Protein AF-A0A1Y2FZN1-F1 (afdb_monomer)

Organism: NCBI:txid106004

Nearest PDB structures (foldseek):
  7u8o-assembly1_j  TM=4.900E-01  e=3.429E-01  Sus scrofa
  4nqi-assembly1_B  TM=4.244E-01  e=1.317E+00  Dictyostelium discoideum
  8x16-assembly1_R  TM=4.113E-01  e=1.607E+00  Homo sapiens
  6egc-assembly1_A  TM=4.839E-01  e=5.587E+00  synthetic construct
  8hsi-assembly1_A  TM=3.868E-01  e=6.819E+00  Homo sapiens

Structure (mmCIF, N/CA/C/O backbone):
data_AF-A0A1Y2FZN1-F1
#
_entry.id   AF-A0A1Y2FZN1-F1
#
loop_
_atom_site.group_PDB
_atom_site.id
_atom_site.type_symbol
_atom_site.label_atom_id
_atom_site.label_alt_id
_atom_site.label_comp_id
_atom_site.label_asym_id
_atom_site.label_entity_id
_atom_site.label_seq_id
_atom_site.pdbx_PDB_ins_code
_atom_site.Cartn_x
_atom_site.Cartn_y
_atom_site.Cartn_z
_atom_site.occupancy
_atom_site.B_iso_or_equiv
_atom_site.auth_seq_id
_atom_site.auth_comp_id
_atom_site.auth_asym_id
_atom_site.auth_atom_id
_atom_site.pdbx_PDB_model_num
ATOM 1 N N . MET A 1 1 ? -19.032 -3.950 22.042 1.00 55.31 1 MET A N 1
ATOM 2 C CA . MET A 1 1 ? -19.310 -4.710 20.805 1.00 55.31 1 MET A CA 1
ATOM 3 C C . MET A 1 1 ? -18.736 -3.930 19.637 1.00 55.31 1 MET A C 1
ATOM 5 O O . MET A 1 1 ? -18.734 -2.706 19.702 1.00 55.31 1 MET A O 1
ATOM 9 N N . ALA A 1 2 ? -18.228 -4.622 18.623 1.00 64.06 2 ALA A N 1
ATOM 10 C CA . ALA A 1 2 ? -17.838 -4.026 17.352 1.00 64.06 2 ALA A CA 1
ATOM 11 C C . ALA A 1 2 ? -18.973 -3.236 16.708 1.00 64.06 2 ALA A C 1
ATOM 13 O O . ALA A 1 2 ? -20.108 -3.700 16.762 1.00 64.06 2 ALA A O 1
ATOM 14 N N . SER A 1 3 ? -18.687 -2.125 16.026 1.00 84.31 3 SER A N 1
ATOM 15 C CA . SER A 1 3 ? -19.631 -1.662 15.004 1.00 84.31 3 SER A CA 1
ATOM 16 C C . SER A 1 3 ? -19.467 -2.518 13.743 1.00 84.31 3 SER A C 1
ATOM 18 O O . SER A 1 3 ? -18.347 -2.916 13.414 1.00 84.31 3 SER A O 1
ATOM 20 N N . GLU A 1 4 ? -20.559 -2.776 13.020 1.00 90.69 4 GLU A N 1
ATOM 21 C CA . GLU A 1 4 ? -20.521 -3.490 11.731 1.00 90.69 4 GLU A CA 1
ATOM 22 C C . GLU A 1 4 ? -19.560 -2.811 10.744 1.00 90.69 4 GLU A C 1
ATOM 24 O O . GLU A 1 4 ? -18.787 -3.476 10.060 1.00 90.69 4 GLU A O 1
ATOM 29 N N . LEU A 1 5 ? -19.519 -1.472 10.757 1.00 91.19 5 LEU A N 1
ATOM 30 C CA . LEU A 1 5 ? -18.580 -0.685 9.959 1.00 91.19 5 LEU A CA 1
ATOM 31 C C . LEU A 1 5 ? -17.113 -0.982 10.313 1.00 91.19 5 LEU A C 1
ATOM 33 O O . LEU A 1 5 ? -16.283 -1.067 9.414 1.00 91.19 5 LEU A O 1
ATOM 37 N N . GLN A 1 6 ? -16.771 -1.137 11.597 1.00 92.69 6 GLN A N 1
ATOM 38 C CA . GLN A 1 6 ? -15.393 -1.435 12.006 1.00 92.69 6 GLN A CA 1
ATOM 39 C C . GLN A 1 6 ? -14.942 -2.805 11.486 1.00 92.69 6 GLN A C 1
ATOM 41 O O . GLN A 1 6 ? -13.825 -2.927 10.985 1.00 92.69 6 GLN A O 1
ATOM 46 N N . LEU A 1 7 ? -15.816 -3.813 11.569 1.00 93.38 7 LEU A N 1
ATOM 47 C CA . LEU A 1 7 ? -15.535 -5.155 11.052 1.00 93.38 7 LEU A CA 1
ATOM 48 C C . LEU A 1 7 ? -15.398 -5.163 9.528 1.00 93.38 7 LEU A C 1
ATOM 50 O O . LEU A 1 7 ? -14.489 -5.806 9.004 1.00 93.38 7 LEU A O 1
ATOM 54 N N . GLU A 1 8 ? -16.246 -4.414 8.824 1.00 95.25 8 GLU A N 1
ATOM 55 C CA . GLU A 1 8 ? -16.159 -4.299 7.368 1.00 95.25 8 GLU A CA 1
ATOM 56 C C . GLU A 1 8 ? -14.846 -3.638 6.936 1.00 95.25 8 GLU A C 1
ATOM 58 O O . GLU A 1 8 ? -14.115 -4.180 6.109 1.00 95.25 8 GLU A O 1
ATOM 63 N N . VAL A 1 9 ? -14.479 -2.509 7.549 1.00 94.69 9 VAL A N 1
ATOM 64 C CA . VAL A 1 9 ? -13.217 -1.819 7.240 1.00 94.69 9 VAL A CA 1
ATOM 65 C C . VAL A 1 9 ? -12.004 -2.690 7.588 1.00 94.69 9 VAL A C 1
ATOM 67 O O . VAL A 1 9 ? -11.020 -2.701 6.842 1.00 94.69 9 VAL A O 1
ATOM 70 N N . ALA A 1 10 ? -12.073 -3.464 8.675 1.00 95.00 10 ALA A N 1
ATOM 71 C CA . ALA A 1 10 ? -11.037 -4.427 9.035 1.00 95.00 10 ALA A CA 1
ATOM 72 C C . ALA A 1 10 ? -10.881 -5.517 7.960 1.00 95.00 10 ALA A C 1
ATOM 74 O O . ALA A 1 10 ? -9.769 -5.759 7.483 1.00 95.00 10 ALA A O 1
ATOM 75 N N . ARG A 1 11 ? -11.991 -6.120 7.514 1.00 95.81 11 ARG A N 1
ATOM 76 C CA . ARG A 1 11 ? -12.000 -7.136 6.451 1.00 95.81 11 ARG A CA 1
ATOM 77 C C . ARG A 1 11 ? -11.440 -6.589 5.141 1.00 95.81 11 ARG A C 1
ATOM 79 O O . ARG A 1 11 ? -10.573 -7.219 4.535 1.00 95.81 11 ARG A O 1
ATOM 86 N N . GLN A 1 12 ? -11.905 -5.418 4.715 1.00 95.12 12 GLN A N 1
ATOM 87 C CA . GLN A 1 12 ? -11.435 -4.778 3.487 1.00 95.12 12 GLN A CA 1
ATOM 88 C C . GLN A 1 12 ? -9.940 -4.460 3.541 1.00 95.12 12 GLN A C 1
ATOM 90 O O . GLN A 1 12 ? -9.244 -4.650 2.548 1.00 95.12 12 GLN A O 1
ATOM 95 N N . SER A 1 13 ? -9.434 -4.046 4.705 1.00 94.94 13 SER A N 1
ATOM 96 C CA . SER A 1 13 ? -8.007 -3.779 4.910 1.00 94.94 13 SER A CA 1
ATOM 97 C C . SER A 1 13 ? -7.154 -5.034 4.715 1.00 94.94 13 SER A C 1
ATOM 99 O O . SER A 1 13 ? -6.126 -4.974 4.048 1.00 94.94 13 SER A O 1
ATOM 101 N N . VAL A 1 14 ? -7.594 -6.191 5.223 1.00 95.25 14 VAL A N 1
ATOM 102 C CA . VAL A 1 14 ? -6.872 -7.461 5.025 1.00 95.25 14 VAL A CA 1
ATOM 103 C C . VAL A 1 14 ? -6.896 -7.897 3.558 1.00 95.25 14 VAL A C 1
ATOM 105 O O . VAL A 1 14 ? -5.861 -8.294 3.021 1.00 95.25 14 VAL A O 1
ATOM 108 N N . ILE A 1 15 ? -8.051 -7.797 2.892 1.00 94.19 15 ILE A N 1
ATOM 109 C CA . ILE A 1 15 ? -8.193 -8.171 1.475 1.00 94.19 15 ILE A CA 1
ATOM 110 C C . ILE A 1 15 ? -7.325 -7.267 0.592 1.00 94.19 15 ILE A C 1
ATOM 112 O O . ILE A 1 15 ? -6.513 -7.766 -0.187 1.00 94.19 15 ILE A O 1
ATOM 116 N N . SER A 1 16 ? -7.463 -5.948 0.748 1.00 92.12 16 SER A N 1
ATOM 117 C CA . SER A 1 16 ? -6.683 -4.955 0.004 1.00 92.12 16 SER A CA 1
ATOM 118 C C . SER A 1 16 ? -5.186 -5.121 0.257 1.00 92.12 16 SER A C 1
ATOM 120 O O . SER A 1 16 ? -4.394 -5.171 -0.684 1.00 92.12 16 SER A O 1
ATOM 122 N N . GLY A 1 17 ? -4.794 -5.308 1.519 1.00 93.31 17 GLY A N 1
ATOM 123 C CA . GLY A 1 17 ? -3.398 -5.499 1.878 1.00 93.31 17 GLY A CA 1
ATOM 124 C C . GLY A 1 17 ? -2.800 -6.772 1.282 1.00 93.31 17 GLY A C 1
ATOM 125 O O . GLY A 1 17 ? -1.691 -6.738 0.755 1.00 93.31 17 GLY A O 1
ATOM 126 N N . THR A 1 18 ? -3.556 -7.873 1.259 1.00 93.94 18 THR A N 1
ATOM 127 C CA . THR A 1 18 ? -3.130 -9.120 0.603 1.00 93.94 18 THR A CA 1
ATOM 128 C C . THR A 1 18 ? -2.932 -8.917 -0.898 1.00 93.94 18 THR A C 1
ATOM 130 O O . THR A 1 18 ? -1.908 -9.327 -1.442 1.00 93.94 18 THR A O 1
ATOM 133 N N . ALA A 1 19 ? -3.868 -8.236 -1.566 1.00 90.31 19 ALA A N 1
ATOM 134 C CA . ALA A 1 19 ? -3.743 -7.917 -2.986 1.00 90.31 19 ALA A CA 1
ATOM 135 C C . ALA A 1 19 ? -2.509 -7.041 -3.274 1.00 90.31 19 ALA A C 1
ATOM 137 O O . ALA A 1 19 ? -1.779 -7.310 -4.226 1.00 90.31 19 ALA A O 1
ATOM 138 N N . ALA A 1 20 ? -2.230 -6.047 -2.424 1.00 89.44 20 ALA A N 1
ATOM 139 C CA . ALA A 1 20 ? -1.040 -5.207 -2.535 1.00 89.44 20 ALA A CA 1
ATOM 140 C C . ALA A 1 20 ? 0.262 -6.002 -2.327 1.00 89.44 20 ALA A C 1
ATOM 142 O O . ALA A 1 20 ? 1.195 -5.832 -3.107 1.00 89.44 20 ALA A O 1
ATOM 143 N N . VAL A 1 21 ? 0.321 -6.920 -1.353 1.00 92.25 21 VAL A N 1
ATOM 144 C CA . V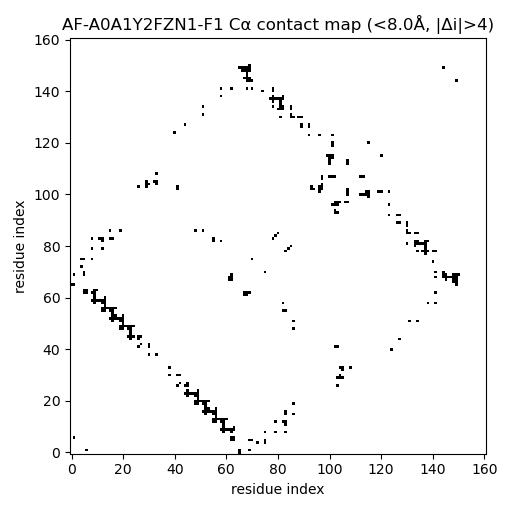AL A 1 21 ? 1.483 -7.812 -1.170 1.00 92.25 21 VAL A CA 1
ATOM 145 C C . VAL A 1 21 ? 1.692 -8.694 -2.403 1.00 92.25 21 VAL A C 1
ATOM 147 O O . VAL A 1 21 ? 2.814 -8.807 -2.890 1.00 92.25 21 VAL A O 1
ATOM 150 N N . VAL A 1 22 ? 0.628 -9.280 -2.961 1.00 90.06 22 VAL A N 1
ATOM 151 C CA . VAL A 1 22 ? 0.719 -10.074 -4.199 1.00 90.06 22 VAL A CA 1
ATOM 152 C C . VAL A 1 22 ? 1.223 -9.226 -5.366 1.00 90.06 22 VAL A C 1
ATOM 154 O O . VAL A 1 22 ? 2.139 -9.655 -6.066 1.00 90.06 22 VAL A O 1
ATOM 157 N N . ALA A 1 23 ? 0.695 -8.013 -5.546 1.00 84.62 23 ALA A N 1
ATOM 158 C CA . ALA A 1 23 ? 1.170 -7.083 -6.569 1.00 84.62 23 ALA A CA 1
ATOM 159 C C . ALA A 1 23 ? 2.661 -6.756 -6.385 1.00 84.62 23 ALA A C 1
ATOM 161 O O . ALA A 1 23 ? 3.421 -6.825 -7.349 1.00 84.62 23 ALA A O 1
ATOM 162 N N . GLY A 1 24 ? 3.091 -6.495 -5.147 1.00 87.88 24 GLY A N 1
ATOM 163 C CA . GLY A 1 24 ? 4.492 -6.282 -4.791 1.00 87.88 24 GLY A CA 1
ATOM 164 C C . GLY A 1 24 ? 5.366 -7.482 -5.147 1.00 87.88 24 GLY A C 1
ATOM 165 O O . GLY A 1 24 ? 6.390 -7.312 -5.804 1.00 87.88 24 GLY A O 1
ATOM 166 N N . MET A 1 25 ? 4.955 -8.704 -4.803 1.00 88.38 25 MET A N 1
ATOM 167 C CA . MET A 1 25 ? 5.691 -9.923 -5.161 1.00 88.38 25 MET A CA 1
ATOM 168 C C . MET A 1 25 ? 5.827 -10.086 -6.679 1.00 88.38 25 MET A C 1
ATOM 170 O O . MET A 1 25 ? 6.932 -10.329 -7.160 1.00 88.38 25 MET A O 1
ATOM 174 N N . VAL A 1 26 ? 4.744 -9.883 -7.439 1.00 82.75 26 VAL A N 1
ATOM 175 C CA . VAL A 1 26 ? 4.777 -9.914 -8.913 1.00 82.75 26 VAL A CA 1
ATOM 176 C C . VAL A 1 26 ? 5.758 -8.870 -9.449 1.00 82.75 26 VAL A C 1
ATOM 178 O O . VAL A 1 26 ? 6.594 -9.198 -10.292 1.00 82.75 26 VAL A O 1
ATOM 181 N N . TYR A 1 27 ? 5.726 -7.653 -8.906 1.00 79.00 27 TYR A N 1
ATOM 182 C CA . TYR A 1 27 ? 6.689 -6.597 -9.212 1.00 79.00 27 TYR A CA 1
ATOM 183 C C . TYR A 1 27 ? 8.136 -7.032 -8.944 1.00 79.00 27 TYR A C 1
ATOM 185 O O . TYR A 1 27 ? 9.009 -6.843 -9.788 1.00 79.00 27 TYR A O 1
ATOM 193 N N . GLY A 1 28 ? 8.380 -7.690 -7.809 1.00 80.69 28 GLY A N 1
ATOM 194 C CA . GLY A 1 28 ? 9.694 -8.203 -7.419 1.00 80.69 28 GLY A CA 1
ATOM 195 C C . GLY A 1 28 ? 10.269 -9.202 -8.423 1.00 80.69 28 GLY A C 1
ATOM 196 O O . GLY A 1 28 ? 11.450 -9.129 -8.753 1.00 80.69 28 GLY A O 1
ATOM 197 N N . THR A 1 29 ? 9.428 -10.075 -8.991 1.00 76.94 29 THR A N 1
ATOM 198 C CA . THR A 1 29 ? 9.861 -11.043 -10.022 1.00 76.94 29 THR A CA 1
ATOM 199 C C . THR A 1 29 ? 10.317 -10.400 -11.334 1.00 76.94 29 THR A C 1
ATOM 201 O O . THR A 1 29 ? 10.917 -11.071 -12.169 1.00 76.94 29 THR A O 1
ATOM 204 N N . GLN A 1 30 ? 10.026 -9.113 -11.543 1.00 72.62 30 GLN A N 1
ATOM 205 C CA . GLN A 1 30 ? 10.347 -8.394 -12.777 1.00 72.62 30 GLN A CA 1
ATOM 206 C C . GLN A 1 30 ? 11.676 -7.626 -12.685 1.00 72.62 30 GLN A C 1
ATOM 208 O O . GLN A 1 30 ? 12.230 -7.249 -13.714 1.00 72.62 30 GLN A O 1
ATOM 213 N N . ILE A 1 31 ? 12.193 -7.405 -11.471 1.00 71.44 31 ILE A N 1
ATOM 214 C CA . ILE A 1 31 ? 13.364 -6.550 -11.208 1.00 71.44 31 ILE A CA 1
ATOM 215 C C . ILE A 1 31 ? 14.681 -7.231 -11.615 1.00 71.44 31 ILE A C 1
ATOM 217 O O . ILE A 1 31 ? 15.643 -6.555 -11.972 1.00 71.44 31 ILE A O 1
ATOM 221 N N . SER A 1 32 ? 14.746 -8.565 -11.608 1.00 57.97 32 SER A N 1
ATOM 222 C CA . SER A 1 32 ? 15.988 -9.313 -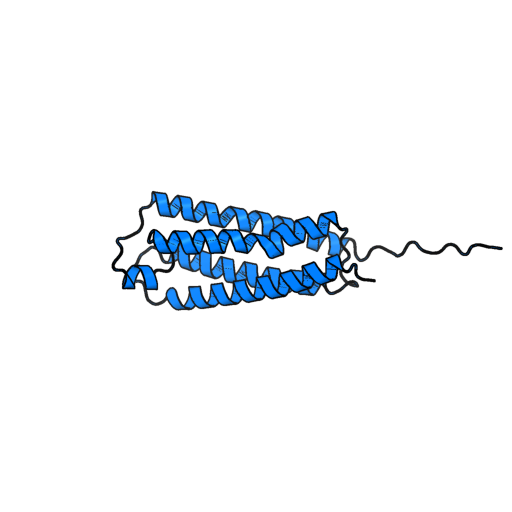11.855 1.00 57.97 32 SER A CA 1
ATOM 223 C C . SER A 1 32 ? 16.449 -9.350 -13.320 1.00 57.97 32 SER A C 1
ATOM 225 O O . SER A 1 32 ? 17.538 -9.847 -13.585 1.00 57.97 32 SER A O 1
ATOM 227 N N . ASP A 1 33 ? 15.658 -8.834 -14.268 1.00 54.78 33 ASP A N 1
ATOM 228 C CA . ASP A 1 33 ? 15.842 -9.087 -15.711 1.00 54.78 33 ASP A CA 1
ATOM 229 C C . ASP A 1 33 ? 16.208 -7.854 -16.560 1.00 54.78 33 ASP A C 1
ATOM 231 O O . ASP A 1 33 ? 16.290 -7.928 -17.800 1.00 54.78 33 ASP A O 1
ATOM 235 N N . THR A 1 34 ? 16.422 -6.699 -15.930 1.00 53.03 34 THR A N 1
ATOM 236 C CA . THR A 1 34 ? 16.485 -5.420 -16.643 1.00 53.03 34 THR A CA 1
ATOM 237 C C . THR A 1 34 ? 17.823 -4.728 -16.421 1.00 53.03 34 THR A C 1
ATOM 239 O O . THR A 1 34 ? 18.042 -4.094 -15.397 1.00 53.03 34 THR A O 1
ATOM 242 N N . GLY A 1 35 ? 18.705 -4.776 -17.423 1.00 52.50 35 GLY A N 1
ATOM 243 C CA . GLY A 1 35 ? 19.909 -3.933 -17.508 1.00 52.50 35 GLY A CA 1
ATOM 244 C C . GLY A 1 35 ? 19.614 -2.442 -17.748 1.00 52.50 35 GLY A C 1
ATOM 245 O O . GLY A 1 35 ? 20.464 -1.728 -18.266 1.00 52.50 35 GLY A O 1
ATOM 246 N N . PHE A 1 36 ? 18.404 -1.985 -17.420 1.00 52.88 36 PHE A N 1
ATOM 247 C CA . PHE A 1 36 ? 17.984 -0.590 -17.489 1.00 52.88 36 PHE A CA 1
ATOM 248 C C . PHE A 1 36 ? 18.260 0.075 -16.136 1.00 52.88 36 PHE A C 1
ATOM 250 O O . PHE A 1 36 ? 17.867 -0.450 -15.096 1.00 52.88 36 PHE A O 1
ATOM 257 N N . GLY A 1 37 ? 18.893 1.253 -16.146 1.00 48.41 37 GLY A N 1
ATOM 258 C CA . GLY A 1 37 ? 19.205 2.059 -14.950 1.00 48.41 37 GLY A CA 1
ATOM 259 C C . GLY A 1 37 ? 17.986 2.593 -14.175 1.00 48.41 37 GLY A C 1
ATOM 260 O O . GLY A 1 37 ? 18.141 3.372 -13.242 1.00 48.41 37 GLY A O 1
ATOM 261 N N . GLU A 1 38 ? 16.780 2.162 -14.541 1.00 54.72 38 GLU A N 1
ATOM 262 C CA . GLU A 1 38 ? 15.475 2.591 -14.016 1.00 54.72 38 GLU A CA 1
ATOM 263 C C . GLU A 1 38 ? 14.878 1.595 -13.008 1.00 54.72 38 GLU A C 1
ATOM 265 O O . GLU A 1 38 ? 13.743 1.733 -12.546 1.00 54.72 38 GLU A O 1
ATOM 270 N N . SER A 1 39 ? 15.676 0.606 -12.610 1.00 61.97 39 SER A N 1
ATOM 271 C CA . SER A 1 39 ? 15.379 -0.361 -11.553 1.00 61.97 39 SER A CA 1
ATOM 272 C C . SER A 1 39 ? 15.032 0.293 -10.209 1.00 61.97 39 SER A C 1
ATOM 274 O O . SER A 1 39 ? 14.300 -0.296 -9.419 1.00 61.97 39 SER A O 1
ATOM 276 N N . TYR A 1 40 ? 15.481 1.522 -9.940 1.00 70.19 40 TYR A N 1
ATOM 277 C CA . TYR A 1 40 ? 15.188 2.218 -8.683 1.00 70.19 40 TYR A CA 1
ATOM 278 C C . TYR A 1 40 ? 13.696 2.498 -8.470 1.00 70.19 40 TYR A C 1
ATOM 280 O O . TYR A 1 40 ? 13.192 2.249 -7.376 1.00 70.19 40 TYR A O 1
ATOM 288 N N . LEU A 1 41 ? 12.974 2.966 -9.494 1.00 68.81 41 LEU A N 1
ATOM 289 C CA . LEU A 1 41 ? 11.530 3.215 -9.396 1.00 68.81 41 LEU A CA 1
ATOM 290 C C . LEU A 1 41 ? 10.760 1.915 -9.184 1.00 68.81 41 LEU A C 1
ATOM 292 O O . LEU A 1 41 ? 9.805 1.869 -8.420 1.00 68.81 41 LEU A O 1
ATOM 296 N N . MET A 1 42 ? 11.205 0.845 -9.837 1.00 72.75 42 MET A N 1
ATOM 297 C CA . MET A 1 42 ? 10.613 -0.474 -9.681 1.00 72.75 42 MET A CA 1
ATOM 298 C C . MET A 1 42 ? 10.822 -1.065 -8.300 1.00 72.75 42 MET A C 1
ATOM 300 O O . MET A 1 42 ? 9.898 -1.638 -7.731 1.00 72.75 42 MET A O 1
ATOM 304 N N . VAL A 1 43 ? 12.048 -0.973 -7.785 1.00 77.50 43 VAL A N 1
ATOM 305 C CA . VAL A 1 43 ? 12.369 -1.400 -6.427 1.00 77.50 43 VAL A CA 1
ATOM 306 C C . VAL A 1 43 ? 11.540 -0.570 -5.455 1.00 77.50 43 VAL A C 1
ATOM 308 O O . VAL A 1 43 ? 10.955 -1.134 -4.537 1.00 77.50 43 VAL A O 1
ATOM 311 N N . ALA A 1 44 ? 11.398 0.736 -5.695 1.00 78.44 44 ALA A N 1
ATOM 312 C CA . ALA A 1 44 ? 10.535 1.595 -4.896 1.00 78.44 44 ALA A CA 1
ATOM 313 C C . ALA A 1 44 ? 9.057 1.176 -4.975 1.00 78.44 44 ALA A C 1
ATOM 315 O O . ALA A 1 44 ? 8.431 1.047 -3.929 1.00 78.44 44 ALA A O 1
ATOM 316 N N . ALA A 1 45 ? 8.514 0.889 -6.162 1.00 78.69 45 ALA A N 1
ATOM 317 C CA . ALA A 1 45 ? 7.139 0.421 -6.343 1.00 78.69 45 ALA A CA 1
ATOM 318 C C . ALA A 1 45 ? 6.913 -0.946 -5.678 1.00 78.69 45 ALA A C 1
ATOM 320 O O . ALA A 1 45 ? 5.958 -1.116 -4.922 1.00 78.69 45 ALA A O 1
ATOM 321 N N . HIS A 1 46 ? 7.832 -1.898 -5.870 1.00 85.94 46 HIS A N 1
ATOM 322 C CA . HIS A 1 46 ? 7.846 -3.188 -5.178 1.00 85.94 46 HIS A CA 1
ATOM 323 C C . HIS A 1 46 ? 7.799 -3.002 -3.659 1.00 85.94 46 HIS A C 1
ATOM 325 O O . HIS A 1 46 ? 6.897 -3.519 -2.999 1.00 85.94 46 HIS A O 1
ATOM 331 N N . VAL A 1 47 ? 8.741 -2.231 -3.106 1.00 85.94 47 VAL A N 1
ATOM 332 C CA . VAL A 1 47 ? 8.817 -1.951 -1.669 1.00 85.94 47 VAL A CA 1
ATOM 333 C C . VAL A 1 47 ? 7.544 -1.257 -1.197 1.00 85.94 47 VAL A C 1
ATOM 335 O O . VAL A 1 47 ? 6.994 -1.642 -0.169 1.00 85.94 47 VAL A O 1
ATOM 338 N N . GLN A 1 48 ? 7.028 -0.291 -1.952 1.00 84.75 48 GLN A N 1
ATOM 339 C CA . GLN A 1 48 ? 5.810 0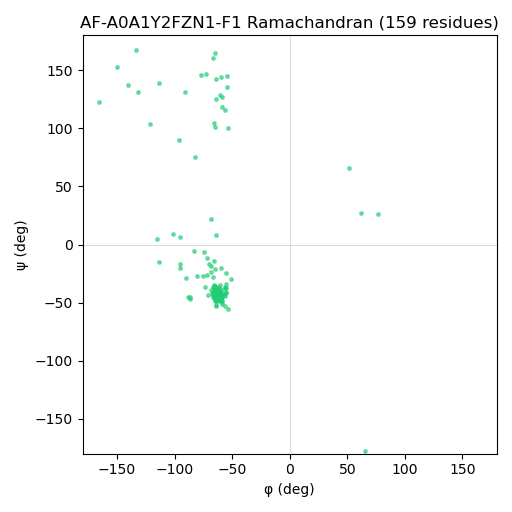.434 -1.615 1.00 84.75 48 GLN A CA 1
ATOM 340 C C . GLN A 1 48 ? 4.594 -0.496 -1.567 1.00 84.75 48 GLN A C 1
ATOM 342 O O . GLN A 1 48 ? 3.862 -0.467 -0.581 1.00 84.75 48 GLN A O 1
ATOM 347 N N . PHE A 1 49 ? 4.382 -1.353 -2.568 1.00 87.50 49 PHE A N 1
ATOM 348 C CA . PHE A 1 49 ? 3.291 -2.332 -2.561 1.00 87.50 49 PHE A CA 1
ATOM 349 C C . PHE A 1 49 ? 3.417 -3.334 -1.411 1.00 87.50 49 PHE A C 1
ATOM 351 O O . PHE A 1 49 ? 2.431 -3.597 -0.721 1.00 87.50 49 PHE A O 1
ATOM 358 N N . MET A 1 50 ? 4.627 -3.839 -1.157 1.00 91.00 50 MET A N 1
ATOM 359 C CA . MET A 1 50 ? 4.890 -4.778 -0.064 1.00 91.00 50 MET A CA 1
ATOM 360 C C . MET A 1 50 ? 4.632 -4.141 1.304 1.00 91.00 50 MET A C 1
ATOM 362 O O . MET A 1 50 ? 3.857 -4.675 2.098 1.00 91.00 50 MET A O 1
ATOM 366 N N . VAL A 1 51 ? 5.240 -2.984 1.576 1.00 89.19 51 VAL A N 1
ATOM 367 C CA . VAL A 1 51 ? 5.110 -2.276 2.857 1.00 89.19 51 VAL A CA 1
ATOM 368 C C . VAL A 1 51 ? 3.670 -1.828 3.070 1.00 89.19 51 VAL A C 1
ATOM 370 O O . VAL A 1 51 ? 3.099 -2.111 4.123 1.00 89.19 51 VAL A O 1
ATOM 373 N N . ASN A 1 52 ? 3.042 -1.206 2.069 1.00 88.69 52 ASN A N 1
ATOM 374 C CA . ASN A 1 52 ? 1.647 -0.786 2.175 1.00 88.69 52 ASN A CA 1
ATOM 375 C C . ASN A 1 52 ? 0.728 -1.986 2.395 1.00 88.69 52 ASN A C 1
ATOM 377 O O . ASN A 1 52 ? -0.204 -1.887 3.188 1.00 88.69 52 ASN A O 1
ATOM 381 N N . GLY A 1 53 ? 0.977 -3.109 1.721 1.00 91.50 53 GLY A N 1
ATOM 382 C CA . GLY A 1 53 ? 0.176 -4.316 1.867 1.00 91.50 53 GLY A CA 1
ATOM 383 C C . GLY A 1 53 ? 0.275 -4.930 3.263 1.00 91.50 53 GLY A C 1
ATOM 384 O O . GLY A 1 53 ? -0.748 -5.215 3.886 1.00 91.50 53 GLY A O 1
ATOM 385 N N . ILE A 1 54 ? 1.489 -5.044 3.805 1.00 93.81 54 ILE A N 1
ATOM 386 C CA . ILE A 1 54 ? 1.717 -5.521 5.178 1.00 93.81 54 ILE A CA 1
ATOM 387 C C . ILE A 1 54 ? 1.045 -4.589 6.186 1.00 93.81 54 ILE A C 1
ATOM 389 O O . ILE A 1 54 ? 0.318 -5.052 7.065 1.00 93.81 54 ILE A O 1
ATOM 393 N N . LEU A 1 55 ? 1.238 -3.276 6.045 1.00 92.19 55 LEU A N 1
ATOM 394 C CA . LEU A 1 55 ? 0.615 -2.289 6.921 1.00 92.19 55 LEU A CA 1
ATOM 395 C C . LEU A 1 55 ? -0.918 -2.349 6.840 1.00 92.19 55 LEU A C 1
ATOM 397 O O . LEU A 1 55 ? -1.600 -2.255 7.855 1.00 92.19 55 LEU A O 1
ATOM 401 N N . GLN A 1 56 ? -1.487 -2.583 5.665 1.00 93.25 56 GLN A N 1
ATOM 402 C CA . GLN A 1 56 ? -2.930 -2.743 5.532 1.00 93.25 56 GLN A CA 1
ATOM 403 C C . GLN A 1 56 ? -3.462 -3.981 6.241 1.00 93.25 56 GLN A C 1
ATOM 405 O O . GLN A 1 56 ? -4.449 -3.880 6.974 1.00 93.25 56 GLN A O 1
ATOM 410 N N . ILE A 1 57 ? -2.786 -5.121 6.072 1.00 95.44 57 ILE A N 1
ATOM 411 C CA . ILE A 1 57 ? -3.122 -6.366 6.771 1.00 95.44 57 ILE A CA 1
ATOM 412 C C . ILE A 1 57 ? -3.052 -6.138 8.280 1.00 95.44 57 ILE A C 1
ATOM 414 O O . ILE A 1 57 ? -4.022 -6.417 8.980 1.00 95.44 57 ILE A O 1
ATOM 418 N N . LEU A 1 58 ? -1.949 -5.575 8.780 1.00 94.62 58 LEU A N 1
ATOM 419 C CA . LEU A 1 58 ? -1.771 -5.284 10.205 1.00 94.62 58 LEU A CA 1
ATOM 420 C C . LEU A 1 58 ? -2.844 -4.331 10.730 1.00 94.62 58 LEU A C 1
ATOM 422 O O . LEU A 1 58 ? -3.437 -4.596 11.773 1.00 94.62 58 LEU A O 1
ATOM 426 N N . GLY A 1 59 ? -3.137 -3.261 9.994 1.00 92.62 59 GLY A N 1
ATOM 427 C CA . GLY A 1 59 ? -4.188 -2.318 10.346 1.00 92.62 59 GLY A CA 1
ATOM 428 C C . GLY A 1 59 ? -5.560 -2.988 10.435 1.00 92.62 59 GLY A C 1
ATOM 429 O O . GLY A 1 59 ? -6.291 -2.759 11.396 1.00 92.62 59 GLY A O 1
ATOM 430 N N . GLY A 1 60 ? -5.884 -3.877 9.490 1.00 94.25 60 GLY A N 1
ATOM 431 C CA . GLY A 1 60 ? -7.109 -4.677 9.518 1.00 94.25 60 GLY A CA 1
ATOM 432 C C . GLY A 1 60 ? -7.164 -5.649 10.698 1.00 94.25 60 GLY A C 1
ATOM 433 O O . GLY A 1 60 ? -8.180 -5.722 11.389 1.00 94.25 60 GLY A O 1
ATOM 434 N N . LEU A 1 61 ? -6.060 -6.343 10.984 1.00 94.75 61 LEU A N 1
ATOM 435 C CA . LEU A 1 61 ? -5.954 -7.250 12.127 1.00 94.75 61 LEU A CA 1
ATOM 436 C C . LEU A 1 61 ? -6.124 -6.501 13.453 1.00 94.75 61 LEU A C 1
ATOM 438 O O . LEU A 1 61 ? -6.930 -6.929 14.273 1.00 94.75 61 LEU A O 1
ATOM 442 N N . ILE A 1 62 ? -5.459 -5.359 13.645 1.00 93.31 62 ILE A N 1
ATOM 443 C CA . ILE 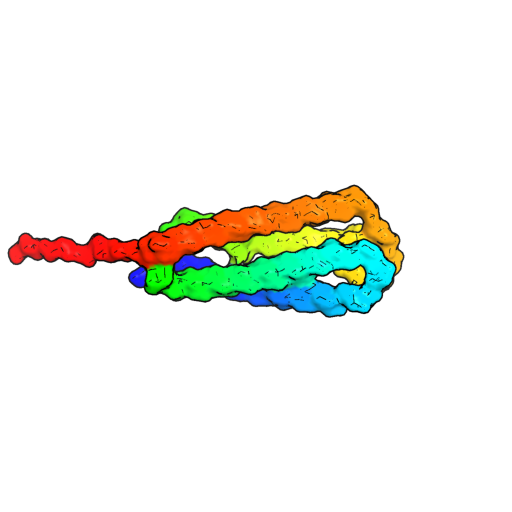A 1 62 ? -5.618 -4.522 14.846 1.00 93.31 62 ILE A CA 1
ATOM 444 C C . ILE A 1 62 ? -7.068 -4.047 14.976 1.00 93.31 62 ILE A C 1
ATOM 446 O O . ILE A 1 62 ? -7.668 -4.173 16.042 1.00 93.31 62 ILE A O 1
ATOM 450 N N . LEU A 1 63 ? -7.656 -3.550 13.886 1.00 91.81 63 LEU A N 1
ATOM 451 C CA . LEU A 1 63 ? -9.011 -3.007 13.891 1.00 91.81 63 LEU A CA 1
ATOM 452 C C . LEU A 1 63 ? -10.085 -4.077 14.165 1.00 91.81 63 LEU A C 1
ATOM 454 O O . LEU A 1 63 ? -11.131 -3.760 14.736 1.00 91.81 63 LEU A O 1
ATOM 458 N N . SER A 1 64 ? -9.820 -5.342 13.817 1.00 91.12 64 SER A N 1
ATOM 459 C CA . SER A 1 64 ? -10.691 -6.483 14.148 1.00 91.12 64 SER A CA 1
ATOM 460 C C . SER A 1 64 ? -10.729 -6.812 15.648 1.00 91.12 64 SER A C 1
ATOM 462 O O . SER A 1 64 ? -11.656 -7.468 16.123 1.00 91.12 64 SER A O 1
ATOM 464 N N . GLN A 1 65 ? -9.746 -6.337 16.418 1.00 88.44 65 GLN A N 1
ATOM 465 C CA . GLN A 1 65 ? -9.630 -6.597 17.849 1.00 88.44 65 GLN A CA 1
ATOM 466 C C . GLN A 1 65 ? -10.226 -5.438 18.655 1.00 88.44 65 GLN A C 1
ATOM 468 O O . GLN A 1 65 ? -9.535 -4.508 19.067 1.00 88.44 65 GLN A O 1
ATOM 473 N N . HIS A 1 66 ? -11.522 -5.511 18.961 1.00 79.88 66 HIS A N 1
ATOM 474 C CA . HIS A 1 66 ? -12.230 -4.462 19.719 1.00 79.88 66 HIS A CA 1
ATOM 475 C C . HIS A 1 66 ? -11.681 -4.193 21.121 1.00 79.88 66 HIS A C 1
ATOM 477 O O . HIS A 1 66 ? -11.947 -3.136 21.688 1.00 79.88 66 HIS A O 1
ATOM 483 N N . GLN A 1 67 ? -10.943 -5.149 21.686 1.00 82.19 67 GLN A N 1
ATOM 484 C CA . GLN A 1 67 ? -10.249 -4.980 22.960 1.00 82.19 67 GLN A CA 1
ATOM 485 C C . GLN A 1 67 ? -9.031 -4.050 22.838 1.00 82.19 67 GLN A C 1
ATOM 487 O O . GLN A 1 67 ? -8.658 -3.420 23.822 1.00 82.19 67 GLN A O 1
ATOM 492 N N . LEU A 1 68 ? -8.435 -3.949 21.643 1.00 81.12 68 LEU A N 1
ATOM 493 C CA . LEU A 1 68 ? -7.261 -3.118 21.374 1.00 81.12 68 LEU A CA 1
ATOM 494 C C . LEU A 1 68 ? -7.652 -1.694 20.976 1.00 81.12 68 LEU A C 1
ATOM 496 O O . LEU A 1 68 ? -7.074 -0.739 21.490 1.00 81.12 68 LEU A O 1
ATOM 500 N N . CYS A 1 69 ? -8.635 -1.528 20.085 1.00 84.00 69 CYS A N 1
ATOM 501 C CA . CYS A 1 69 ? -9.098 -0.200 19.695 1.00 84.00 69 CYS A CA 1
ATOM 502 C C . CYS A 1 69 ? -10.579 -0.164 19.302 1.00 84.00 69 CYS A C 1
ATOM 504 O O . CYS A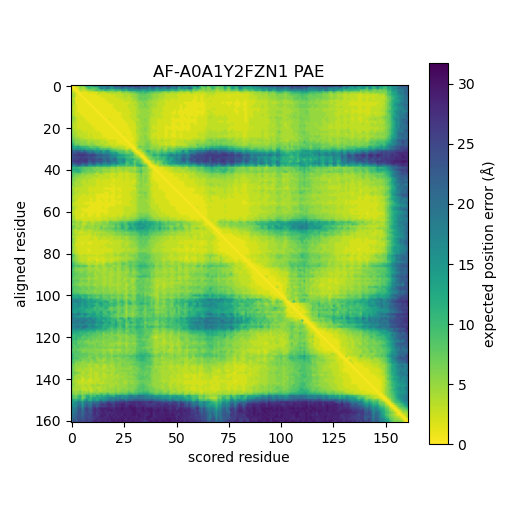 1 69 ? -11.176 -1.131 18.817 1.00 84.00 69 CYS A O 1
ATOM 506 N N . THR A 1 70 ? -11.192 1.002 19.493 1.00 86.75 70 THR A N 1
ATOM 507 C CA . THR A 1 70 ? -12.505 1.306 18.920 1.00 86.75 70 THR A CA 1
ATOM 508 C C . THR A 1 70 ? -12.446 2.668 18.259 1.00 86.75 70 THR A C 1
ATOM 510 O O . THR A 1 70 ? -11.976 3.638 18.853 1.00 86.75 70 THR A O 1
ATOM 513 N N . MET A 1 71 ? -12.922 2.747 17.022 1.00 87.25 71 MET A N 1
ATOM 514 C CA . MET A 1 71 ? -12.915 3.984 16.248 1.00 87.25 71 MET A CA 1
ATOM 515 C C . MET A 1 71 ? -14.346 4.455 15.999 1.00 87.25 71 MET A C 1
ATOM 517 O O . MET A 1 71 ? -15.241 3.662 15.709 1.00 87.25 71 MET A O 1
ATOM 521 N N . GLY A 1 72 ? -14.565 5.767 16.105 1.00 88.88 72 GLY A N 1
ATOM 522 C CA . GLY A 1 72 ? -15.813 6.384 15.658 1.00 88.88 72 GLY A CA 1
ATOM 523 C C . GLY A 1 72 ? -15.963 6.297 14.136 1.00 88.88 72 GLY A C 1
ATOM 524 O O . GLY A 1 72 ? -14.978 6.145 13.413 1.00 88.88 72 GLY A O 1
ATOM 525 N N . SER A 1 73 ? -17.189 6.448 13.634 1.00 89.69 73 SER A N 1
ATOM 526 C CA . SER A 1 73 ? -17.515 6.314 12.204 1.00 89.69 73 SER A CA 1
ATOM 527 C C . SER A 1 73 ? -16.686 7.227 11.291 1.00 89.69 73 SER A C 1
ATOM 529 O O . SER A 1 73 ? -16.217 6.780 10.247 1.00 89.69 73 SER A O 1
ATOM 531 N N . THR A 1 74 ? -16.446 8.480 11.685 1.00 89.75 74 THR A N 1
ATOM 532 C CA . THR A 1 74 ? -15.607 9.417 10.917 1.00 89.75 74 THR A CA 1
ATOM 533 C C . THR A 1 74 ? -14.161 8.938 10.822 1.00 89.75 74 THR A C 1
ATOM 535 O O . THR A 1 74 ? -13.592 8.914 9.734 1.00 89.75 74 THR A O 1
ATOM 538 N N . ALA A 1 75 ? -13.576 8.501 11.941 1.00 89.12 75 ALA A N 1
ATOM 539 C CA . ALA A 1 75 ? -12.204 8.001 11.968 1.00 89.12 75 ALA A CA 1
ATOM 540 C C . ALA A 1 75 ? -12.067 6.701 11.156 1.00 89.12 75 ALA A C 1
ATOM 542 O O . ALA A 1 75 ? -11.091 6.541 10.429 1.00 89.12 75 ALA A O 1
ATOM 543 N N . LEU A 1 76 ? -13.072 5.817 11.213 1.00 91.88 76 LEU A N 1
ATOM 544 C CA . LEU A 1 76 ? -13.137 4.607 10.388 1.00 91.88 76 LEU A CA 1
ATOM 545 C C . LEU A 1 76 ? -13.157 4.922 8.893 1.00 91.88 76 LEU A C 1
ATOM 547 O O . LEU A 1 76 ? -12.476 4.246 8.135 1.00 91.88 76 LEU A O 1
ATOM 551 N N . ARG A 1 77 ? -13.894 5.950 8.460 1.00 91.56 77 ARG A N 1
ATOM 552 C CA . ARG A 1 77 ? -13.938 6.349 7.043 1.00 91.56 77 ARG A CA 1
ATOM 553 C C . ARG A 1 77 ? -12.615 6.932 6.560 1.00 91.56 77 ARG A C 1
ATOM 555 O O . ARG A 1 77 ? -12.197 6.625 5.450 1.00 91.56 77 ARG A O 1
ATOM 562 N N . ILE A 1 78 ? -11.943 7.733 7.390 1.00 89.19 78 ILE A N 1
ATOM 563 C CA . ILE A 1 78 ? -10.598 8.242 7.076 1.00 89.19 78 ILE A CA 1
ATOM 564 C C . ILE A 1 78 ? -9.616 7.072 6.966 1.00 89.19 78 ILE A C 1
ATOM 566 O O . ILE A 1 78 ? -8.885 6.979 5.984 1.00 89.19 78 ILE A O 1
ATOM 570 N N . PHE A 1 79 ? -9.660 6.147 7.929 1.00 91.94 79 PHE A N 1
ATOM 571 C CA . PHE A 1 79 ? -8.842 4.941 7.904 1.00 91.94 79 PHE A CA 1
ATOM 572 C C . PHE A 1 79 ? -9.137 4.077 6.675 1.00 91.94 79 PHE A C 1
ATOM 574 O O . PHE A 1 79 ? -8.218 3.621 6.014 1.00 91.94 79 PHE A O 1
ATOM 581 N N . GLN A 1 80 ? -10.404 3.894 6.312 1.00 93.00 80 GLN A N 1
ATOM 582 C CA . GLN A 1 80 ? -10.795 3.171 5.106 1.00 93.00 80 GLN A CA 1
ATOM 583 C C . GLN A 1 80 ? -10.250 3.861 3.846 1.00 93.00 80 GLN A C 1
ATOM 585 O O . GLN A 1 80 ? -9.689 3.200 2.980 1.00 93.00 80 GLN A O 1
ATOM 590 N N . ALA A 1 81 ? -10.356 5.187 3.742 1.00 89.56 81 ALA A N 1
ATOM 591 C CA . ALA A 1 81 ? -9.853 5.933 2.591 1.00 89.56 81 ALA A CA 1
ATOM 592 C C . ALA A 1 81 ? -8.340 5.752 2.388 1.00 89.56 81 ALA A C 1
ATOM 594 O O . ALA A 1 81 ? -7.907 5.482 1.269 1.00 89.56 81 ALA A O 1
ATOM 595 N N . GLY A 1 82 ? -7.534 5.865 3.446 1.00 88.38 82 GLY A N 1
ATOM 596 C CA . GLY A 1 82 ? -6.080 5.768 3.298 1.00 88.38 82 GLY A CA 1
ATOM 597 C C . GLY A 1 82 ? -5.505 4.358 3.444 1.00 88.38 82 GLY A C 1
ATOM 598 O O . GLY A 1 82 ? -4.503 4.060 2.807 1.00 88.38 82 GLY A O 1
ATOM 599 N N . ASN A 1 83 ? -6.126 3.471 4.221 1.00 89.75 83 ASN A N 1
ATOM 600 C CA . ASN A 1 83 ? -5.672 2.089 4.374 1.00 89.75 83 ASN A CA 1
ATOM 601 C C . ASN A 1 83 ? -6.257 1.188 3.275 1.00 89.75 83 ASN A C 1
ATOM 603 O O . ASN A 1 83 ? -5.518 0.443 2.659 1.00 89.75 83 ASN A O 1
ATOM 607 N N . VAL A 1 84 ? -7.551 1.271 2.956 1.00 89.75 84 VAL A N 1
ATOM 608 C CA . VAL A 1 84 ? -8.172 0.386 1.946 1.00 89.75 84 VAL A CA 1
ATOM 609 C C . VAL A 1 84 ? -8.036 0.947 0.534 1.00 89.75 84 VAL A C 1
ATOM 611 O O . VAL A 1 84 ? -7.683 0.221 -0.388 1.00 89.75 84 VAL A O 1
ATOM 614 N N . TRP A 1 85 ? -8.338 2.231 0.337 1.00 87.12 85 TRP A N 1
ATOM 615 C CA . TRP A 1 85 ? -8.522 2.770 -1.015 1.00 87.12 85 TRP A CA 1
ATOM 616 C C . TRP A 1 85 ? -7.280 3.436 -1.611 1.00 87.12 85 TRP A C 1
ATOM 618 O O . TRP A 1 85 ? -7.189 3.520 -2.833 1.00 87.12 85 TRP A O 1
ATOM 628 N N . ALA A 1 86 ? -6.299 3.858 -0.807 1.00 79.50 86 ALA A N 1
ATOM 629 C CA . ALA A 1 86 ? -5.070 4.484 -1.311 1.00 79.50 86 ALA A CA 1
ATOM 630 C C . ALA A 1 86 ? -4.289 3.648 -2.353 1.00 79.50 86 ALA A C 1
ATOM 632 O O . ALA A 1 86 ? -3.737 4.247 -3.277 1.00 79.50 86 ALA A O 1
ATOM 633 N N . PRO A 1 87 ? -4.250 2.301 -2.293 1.00 75.75 87 PRO A N 1
ATOM 634 C CA . PRO A 1 87 ? -3.593 1.492 -3.324 1.00 75.75 87 PRO A CA 1
ATOM 635 C C . PRO A 1 87 ? -4.298 1.501 -4.684 1.00 75.75 87 PRO A C 1
ATOM 637 O O . PRO A 1 87 ? -3.652 1.254 -5.698 1.00 75.75 87 PRO A O 1
ATOM 640 N N . VAL A 1 88 ? -5.605 1.777 -4.741 1.00 80.06 88 VAL A N 1
ATOM 641 C CA . VAL A 1 88 ? -6.376 1.711 -5.995 1.00 80.06 88 VAL A CA 1
ATOM 642 C C . VAL A 1 88 ? -5.890 2.750 -7.018 1.00 80.06 88 VAL A C 1
ATOM 644 O O . VAL A 1 88 ? -5.611 2.362 -8.154 1.00 80.06 88 VAL A O 1
ATOM 647 N N . PRO A 1 89 ? -5.692 4.034 -6.655 1.00 79.50 89 PRO A N 1
ATOM 648 C CA . PRO A 1 89 ? -5.017 4.992 -7.523 1.00 79.50 89 PRO A CA 1
ATOM 649 C C . PRO A 1 89 ? -3.626 4.533 -7.965 1.00 79.50 89 PRO A C 1
ATOM 651 O O . PRO A 1 89 ? -3.308 4.679 -9.140 1.00 79.50 89 PRO A O 1
ATOM 654 N N . VAL A 1 90 ? -2.826 3.938 -7.068 1.00 79.62 90 VAL A N 1
ATOM 655 C CA . VAL A 1 90 ? -1.478 3.440 -7.407 1.00 79.62 90 VAL A CA 1
ATOM 656 C C . VAL A 1 90 ? -1.566 2.391 -8.513 1.00 79.62 90 VAL A C 1
ATOM 658 O O . VAL A 1 90 ? -0.864 2.505 -9.507 1.00 79.62 90 VAL A O 1
ATOM 661 N N . LEU A 1 91 ? -2.491 1.432 -8.415 1.00 76.94 91 LEU A N 1
ATOM 662 C CA . LEU A 1 91 ? -2.712 0.433 -9.468 1.00 76.94 91 LEU A CA 1
ATOM 663 C C . LEU A 1 91 ? -3.121 1.062 -10.813 1.00 76.94 91 LEU A C 1
ATOM 665 O O . LEU A 1 91 ? -2.723 0.576 -11.871 1.00 76.94 91 LEU A O 1
ATOM 669 N N . GLY A 1 92 ? -3.890 2.154 -10.792 1.00 80.25 92 GLY A N 1
ATOM 670 C CA . GLY A 1 92 ? -4.219 2.915 -12.001 1.00 80.25 92 GLY A CA 1
ATOM 671 C C . GLY A 1 92 ? -2.999 3.605 -12.620 1.00 80.25 92 GLY A C 1
ATOM 672 O O . GLY A 1 92 ? -2.810 3.553 -13.837 1.00 80.25 92 GLY A O 1
ATOM 673 N N . VAL A 1 93 ? -2.149 4.207 -11.783 1.00 81.75 93 VAL A N 1
ATOM 674 C CA . VAL A 1 93 ? -0.875 4.820 -12.199 1.00 81.75 93 VAL A CA 1
ATOM 675 C C . VAL A 1 93 ? 0.056 3.762 -12.785 1.00 81.75 93 VAL A C 1
ATOM 677 O O . VAL A 1 93 ? 0.666 4.001 -13.821 1.00 81.75 93 VAL A O 1
ATOM 680 N N . GLU A 1 94 ? 0.098 2.578 -12.181 1.00 79.00 94 GLU A N 1
ATOM 681 C CA . GLU A 1 94 ? 0.862 1.424 -12.646 1.00 79.00 94 GLU A CA 1
ATOM 682 C C . GLU A 1 94 ? 0.415 0.938 -14.027 1.00 79.00 94 GLU A C 1
ATOM 684 O O . GLU A 1 94 ? 1.237 0.757 -14.924 1.00 79.00 94 GLU A O 1
ATOM 689 N N . ALA A 1 95 ? -0.893 0.773 -14.235 1.00 81.06 95 ALA A N 1
ATOM 690 C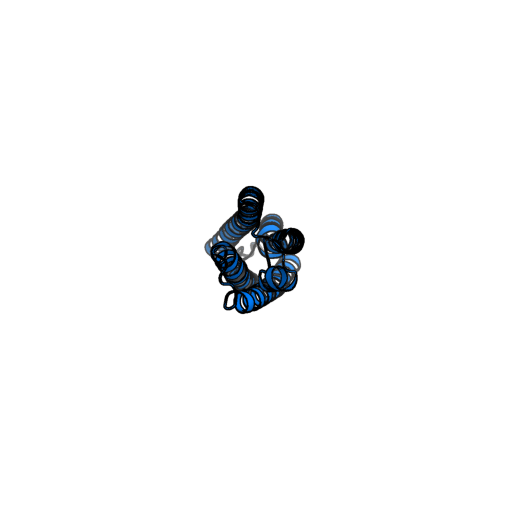 CA . ALA A 1 95 ? -1.438 0.365 -15.529 1.00 81.06 95 ALA A CA 1
ATOM 691 C C . ALA A 1 95 ? -1.168 1.411 -16.625 1.00 81.06 95 ALA A C 1
ATOM 693 O O . ALA A 1 95 ? -0.836 1.065 -17.761 1.00 81.06 95 ALA A O 1
ATOM 694 N N . TRP A 1 96 ? -1.285 2.699 -16.289 1.00 84.06 96 TRP A N 1
ATOM 695 C CA . TRP A 1 96 ? -0.933 3.785 -17.202 1.00 84.06 96 TRP A CA 1
ATOM 696 C C . TRP A 1 96 ? 0.570 3.808 -17.505 1.00 84.06 96 TRP A C 1
ATOM 698 O O . TRP A 1 96 ? 0.942 3.885 -18.676 1.00 84.06 96 TRP A O 1
ATOM 708 N N . GLY A 1 97 ? 1.420 3.684 -16.482 1.00 78.25 97 GLY A N 1
ATOM 709 C CA . GLY A 1 97 ? 2.877 3.645 -16.612 1.00 78.25 97 GLY A CA 1
ATOM 710 C C . GLY A 1 97 ? 3.349 2.540 -17.549 1.00 78.25 97 GLY A C 1
ATOM 711 O O . GLY A 1 97 ? 4.234 2.778 -18.369 1.00 78.25 97 GLY A O 1
ATOM 712 N N . ALA A 1 98 ? 2.693 1.377 -17.520 1.00 75.75 98 ALA A N 1
ATOM 713 C CA . ALA A 1 98 ? 3.018 0.258 -18.396 1.00 75.75 98 ALA A CA 1
ATOM 714 C C . ALA A 1 98 ? 2.764 0.623 -19.863 1.00 75.75 98 ALA A C 1
ATOM 716 O O . ALA A 1 98 ? 3.576 0.331 -20.739 1.00 75.75 98 ALA A O 1
ATOM 717 N N . LYS A 1 99 ? 1.652 1.323 -20.131 1.00 76.81 99 LYS A N 1
ATOM 718 C CA . LYS A 1 99 ? 1.280 1.778 -21.476 1.00 76.81 99 LYS A CA 1
ATOM 719 C C . LYS A 1 99 ? 2.273 2.795 -22.044 1.00 76.81 99 LYS A C 1
ATOM 721 O O . LYS A 1 99 ? 2.491 2.806 -23.252 1.00 76.81 99 LYS A O 1
ATOM 726 N N . VAL A 1 100 ? 2.834 3.662 -21.202 1.00 76.19 100 VAL A N 1
ATOM 727 C CA . VAL A 1 100 ? 3.779 4.713 -21.625 1.00 76.19 100 VAL A CA 1
ATOM 728 C C . VAL A 1 100 ? 5.248 4.311 -21.479 1.00 76.19 100 VAL A C 1
ATOM 730 O O . VAL A 1 100 ? 6.126 5.137 -21.707 1.00 76.19 100 VAL A O 1
ATOM 733 N N . GLY A 1 101 ? 5.524 3.052 -21.131 1.00 72.75 101 GLY A N 1
ATOM 734 C CA . GLY A 1 101 ? 6.883 2.524 -21.060 1.00 72.75 101 GLY A CA 1
ATOM 735 C C . GLY A 1 101 ? 7.672 2.957 -19.823 1.00 72.75 101 GLY A C 1
ATOM 736 O O . GLY A 1 101 ? 8.890 3.019 -19.890 1.00 72.75 101 GLY A O 1
ATOM 737 N N . VAL A 1 102 ? 7.002 3.280 -18.712 1.00 73.88 102 VAL A N 1
ATOM 738 C CA . VAL A 1 102 ? 7.631 3.783 -17.470 1.00 73.88 102 VAL A CA 1
ATOM 739 C C . VAL A 1 102 ? 7.491 2.791 -16.300 1.00 73.88 102 VAL A C 1
ATOM 741 O O . VAL A 1 102 ? 8.203 2.902 -15.307 1.00 73.88 102 VAL A O 1
ATOM 744 N N . SER A 1 103 ? 6.603 1.795 -16.400 1.00 73.94 103 SER A N 1
ATOM 745 C CA . SER A 1 103 ? 6.445 0.732 -15.394 1.00 73.94 103 SER A CA 1
ATOM 746 C C . SER A 1 103 ? 6.372 -0.662 -16.037 1.00 73.94 103 SER A C 1
ATOM 748 O O . SER A 1 103 ? 6.267 -0.777 -17.257 1.00 73.94 103 SER A O 1
ATOM 750 N N . TRP A 1 104 ? 6.484 -1.735 -15.242 1.00 71.94 104 TRP A N 1
ATOM 751 C CA . TRP A 1 104 ? 6.563 -3.131 -15.722 1.00 71.94 104 TRP A CA 1
ATOM 752 C C . TRP A 1 104 ? 7.634 -3.394 -16.806 1.00 71.94 104 TRP A C 1
ATOM 754 O O . TRP A 1 104 ? 7.315 -3.760 -17.936 1.00 71.94 104 TRP A O 1
ATOM 764 N N . PRO A 1 105 ? 8.936 -3.276 -16.520 1.00 64.88 105 PRO A N 1
ATOM 765 C CA . PRO A 1 105 ? 9.968 -3.312 -17.541 1.00 64.88 105 PRO A CA 1
ATOM 766 C C . PRO A 1 105 ? 10.231 -4.664 -18.182 1.00 64.88 105 PRO A C 1
ATOM 768 O O . PRO A 1 105 ? 10.837 -4.684 -19.251 1.00 64.88 105 PRO A O 1
ATOM 771 N N . ARG A 1 106 ? 9.711 -5.783 -17.657 1.00 63.38 106 ARG A N 1
ATOM 772 C CA . ARG A 1 106 ? 9.627 -6.992 -18.488 1.00 63.38 106 ARG A CA 1
ATOM 773 C C . ARG A 1 106 ? 8.701 -6.759 -19.684 1.00 63.38 106 ARG A C 1
ATOM 775 O O . ARG A 1 106 ? 9.060 -7.159 -20.785 1.00 63.38 106 ARG A O 1
ATOM 782 N N . LEU A 1 107 ? 7.565 -6.079 -19.490 1.00 66.56 107 LEU A N 1
ATOM 783 C CA . LEU A 1 107 ? 6.651 -5.700 -20.574 1.00 66.56 107 LEU A CA 1
ATOM 784 C C . LEU A 1 107 ? 7.288 -4.665 -21.502 1.00 66.56 107 LEU A C 1
ATOM 786 O O . LEU A 1 107 ? 7.202 -4.826 -22.712 1.00 66.56 107 LEU A O 1
ATOM 790 N N . ILE A 1 108 ? 7.989 -3.663 -20.962 1.00 68.50 108 ILE A N 1
ATOM 791 C CA . ILE A 1 108 ? 8.718 -2.657 -21.762 1.00 68.50 108 ILE A CA 1
ATOM 792 C C . ILE A 1 108 ? 9.759 -3.340 -22.657 1.00 68.50 108 ILE A C 1
ATOM 794 O O . ILE A 1 108 ? 9.783 -3.118 -23.868 1.00 68.50 108 ILE A O 1
ATOM 798 N N . LYS A 1 109 ? 10.574 -4.232 -22.076 1.00 66.00 109 LYS A N 1
ATOM 799 C CA . LYS A 1 109 ? 11.593 -5.014 -22.789 1.00 66.00 109 LYS A CA 1
ATOM 800 C C . LYS A 1 109 ? 10.971 -5.932 -23.842 1.00 66.00 109 LYS A C 1
ATOM 802 O O . LYS A 1 109 ? 11.483 -6.002 -24.953 1.00 66.00 109 LYS A O 1
ATOM 807 N N . GLN A 1 110 ? 9.869 -6.615 -23.518 1.00 66.50 110 GLN A N 1
ATOM 808 C CA . GLN A 1 110 ? 9.131 -7.458 -24.469 1.00 66.50 110 GLN A CA 1
ATOM 809 C C . GLN A 1 110 ? 8.498 -6.648 -25.606 1.00 66.50 110 GLN A C 1
ATOM 811 O O . GLN A 1 110 ? 8.444 -7.129 -26.733 1.00 66.50 110 GLN A O 1
ATOM 816 N N . ALA A 1 111 ? 8.044 -5.428 -25.323 1.00 70.75 111 ALA A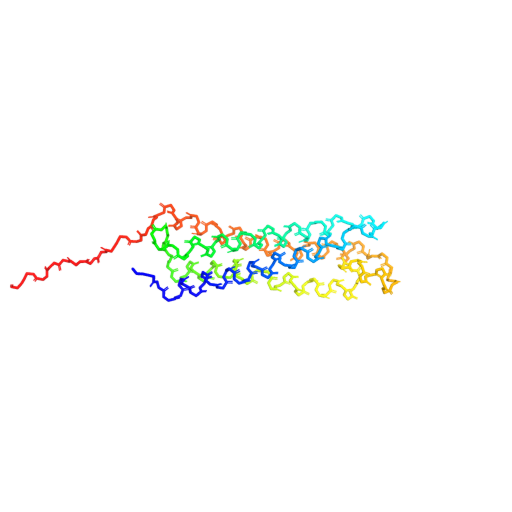 N 1
ATOM 817 C CA . ALA A 1 111 ? 7.440 -4.527 -26.297 1.00 70.75 111 ALA A CA 1
ATOM 818 C C . ALA A 1 111 ? 8.474 -3.731 -27.117 1.00 70.75 111 ALA A C 1
ATOM 820 O O . ALA A 1 111 ? 8.086 -3.015 -28.037 1.00 70.75 111 ALA A O 1
ATOM 821 N N . GLY A 1 112 ? 9.772 -3.839 -26.802 1.00 70.75 112 GLY A N 1
ATOM 822 C CA . GLY A 1 112 ? 10.836 -3.104 -27.492 1.00 70.75 112 GLY A CA 1
ATOM 823 C C . GLY A 1 112 ? 10.710 -1.584 -27.354 1.00 70.75 112 GLY A C 1
ATOM 824 O O . GLY A 1 112 ? 11.122 -0.851 -28.253 1.00 70.75 112 GLY A O 1
ATOM 825 N N . LEU A 1 113 ? 10.097 -1.110 -26.266 1.00 69.00 113 LEU A N 1
ATOM 826 C CA . LEU A 1 113 ? 9.872 0.315 -26.047 1.00 69.00 113 LEU A CA 1
ATOM 827 C C . LEU A 1 113 ? 11.190 1.032 -25.697 1.00 69.00 113 LEU A C 1
ATOM 829 O O . LEU A 1 113 ? 12.066 0.433 -25.064 1.00 69.00 113 LEU A O 1
ATOM 833 N N . PRO A 1 114 ? 11.350 2.304 -26.109 1.00 70.94 114 PRO A N 1
ATOM 834 C CA . PRO A 1 114 ? 12.514 3.104 -25.745 1.00 70.94 114 PRO A CA 1
ATOM 835 C C . PRO A 1 114 ? 12.552 3.366 -24.235 1.00 70.94 114 PRO A C 1
ATOM 837 O O . PRO A 1 114 ? 11.543 3.218 -23.545 1.00 70.94 114 PRO A O 1
ATOM 840 N N . ALA A 1 115 ? 13.712 3.805 -23.736 1.00 67.19 115 ALA A N 1
ATOM 841 C CA . ALA A 1 115 ? 13.825 4.289 -22.364 1.00 67.19 115 ALA A CA 1
ATOM 842 C C . ALA A 1 115 ? 12.793 5.411 -22.103 1.00 67.19 115 ALA A C 1
ATOM 844 O O . ALA A 1 115 ? 12.634 6.287 -22.965 1.00 67.19 115 ALA A O 1
ATOM 845 N N . PRO A 1 116 ? 12.083 5.402 -20.964 1.00 67.12 116 PRO A N 1
ATOM 846 C CA . PRO A 1 116 ? 11.114 6.426 -20.617 1.00 67.12 116 PRO A CA 1
ATOM 847 C C . PRO A 1 116 ? 11.728 7.826 -20.538 1.00 67.12 116 PRO A C 1
ATOM 849 O O . PRO A 1 116 ? 12.844 8.042 -20.071 1.00 67.12 116 PRO A O 1
ATOM 852 N N . ASP A 1 117 ? 10.939 8.812 -20.968 1.00 77.75 117 ASP A N 1
ATOM 853 C CA . ASP A 1 117 ? 11.280 10.229 -20.839 1.00 77.75 117 ASP A CA 1
ATOM 854 C C . ASP A 1 117 ? 11.455 10.598 -19.345 1.00 77.75 117 ASP A C 1
ATOM 856 O O . ASP A 1 117 ? 10.536 10.362 -18.547 1.00 77.75 117 ASP A O 1
ATOM 860 N N . PRO A 1 118 ? 12.571 11.241 -18.944 1.00 76.06 118 PRO A N 1
ATOM 861 C CA . PRO A 1 118 ? 12.798 11.712 -17.574 1.00 76.06 118 PRO A CA 1
ATOM 862 C C . PRO A 1 118 ? 11.653 12.550 -16.973 1.00 76.06 118 PRO A C 1
ATOM 864 O O . PRO A 1 118 ? 11.425 12.536 -15.756 1.00 76.06 118 PRO A O 1
ATOM 867 N N . LYS A 1 119 ? 10.899 13.285 -17.801 1.00 82.19 119 LYS A N 1
ATOM 868 C CA . LYS A 1 119 ? 9.723 14.052 -17.357 1.00 82.19 119 LYS A CA 1
ATOM 869 C C . LYS A 1 119 ? 8.557 13.140 -16.986 1.00 82.19 119 LYS A C 1
ATOM 871 O O . LYS A 1 119 ? 7.932 13.357 -15.946 1.00 82.19 119 LYS A O 1
ATOM 876 N N . LEU A 1 120 ? 8.289 12.113 -17.797 1.00 77.62 120 LEU A N 1
ATOM 877 C CA . LEU A 1 120 ? 7.275 11.096 -17.495 1.00 77.62 120 LEU A CA 1
ATOM 878 C C . LEU A 1 120 ? 7.654 10.316 -16.235 1.00 77.62 120 LEU A C 1
ATOM 880 O O . LEU A 1 120 ? 6.801 10.088 -15.381 1.00 77.62 120 LEU A O 1
ATOM 884 N N . TYR A 1 121 ? 8.941 10.008 -16.079 1.00 74.62 121 TYR A N 1
ATOM 885 C CA . TYR A 1 121 ? 9.491 9.358 -14.891 1.00 74.62 121 TYR A CA 1
ATOM 886 C C . TYR A 1 121 ? 9.266 10.179 -13.607 1.00 74.62 121 TYR A C 1
ATOM 888 O O . TYR A 1 121 ? 8.803 9.664 -12.585 1.00 74.62 121 TYR A O 1
ATOM 896 N N . THR A 1 122 ? 9.534 11.487 -13.656 1.00 80.50 122 THR A N 1
ATOM 897 C CA . THR A 1 122 ? 9.320 12.387 -12.507 1.00 80.50 122 THR A CA 1
ATOM 898 C C . THR A 1 122 ? 7.837 12.496 -12.151 1.00 80.50 122 THR A C 1
ATOM 900 O O . THR A 1 122 ? 7.465 12.385 -10.982 1.00 80.50 122 THR A O 1
ATOM 903 N N . PHE A 1 123 ? 6.974 12.668 -13.154 1.00 82.38 123 PHE A N 1
ATOM 904 C CA . PHE A 1 123 ? 5.529 12.744 -12.946 1.00 82.38 123 PHE A CA 1
ATOM 905 C C . PHE A 1 123 ? 4.968 11.449 -12.344 1.00 82.38 123 PHE A C 1
ATOM 907 O O . PHE A 1 123 ? 4.214 11.493 -11.373 1.00 82.38 123 PHE A O 1
ATOM 914 N N . TYR A 1 124 ? 5.404 10.296 -12.854 1.00 80.12 124 TYR A N 1
ATOM 915 C CA . TYR A 1 124 ? 5.047 8.984 -12.322 1.00 80.12 124 TYR A CA 1
ATOM 916 C C . TYR A 1 124 ? 5.428 8.831 -10.842 1.00 80.12 124 TYR A C 1
ATOM 918 O O . TYR A 1 124 ? 4.630 8.352 -10.031 1.00 80.12 124 TYR A O 1
ATOM 926 N N . SER A 1 125 ? 6.628 9.291 -10.474 1.00 77.62 125 SER A N 1
ATOM 927 C CA . SER A 1 125 ? 7.124 9.252 -9.093 1.00 77.62 125 SER A CA 1
ATOM 928 C C . SER A 1 125 ? 6.247 10.080 -8.147 1.00 77.62 125 SER A C 1
ATOM 930 O O . SER A 1 125 ? 5.909 9.628 -7.056 1.00 77.62 125 SER A O 1
ATOM 932 N N . ILE A 1 126 ? 5.811 11.273 -8.570 1.00 82.00 126 ILE A N 1
ATOM 933 C CA . ILE A 1 126 ? 4.928 12.147 -7.773 1.00 82.00 126 ILE A CA 1
ATOM 934 C C . ILE A 1 126 ? 3.596 11.457 -7.460 1.00 82.00 126 ILE A C 1
ATOM 936 O O . ILE A 1 126 ? 3.114 11.519 -6.326 1.00 82.00 126 ILE A O 1
ATOM 940 N N . LEU A 1 127 ? 3.024 10.754 -8.439 1.00 82.81 127 LEU A N 1
ATOM 941 C CA . LEU A 1 127 ? 1.751 10.049 -8.278 1.00 82.81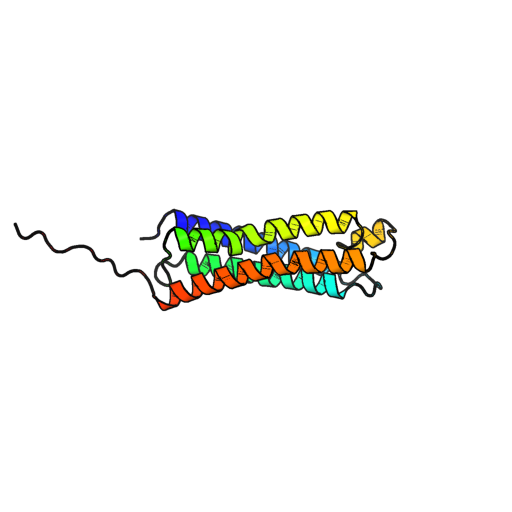 127 LEU A CA 1
ATOM 942 C C . LEU A 1 127 ? 1.821 8.899 -7.257 1.00 82.81 127 LEU A C 1
ATOM 944 O O . LEU A 1 127 ? 0.795 8.537 -6.682 1.00 82.81 127 LEU A O 1
ATOM 948 N N . HIS A 1 128 ? 3.017 8.379 -6.969 1.00 77.12 128 HIS A N 1
ATOM 949 C CA . HIS A 1 128 ? 3.240 7.355 -5.946 1.00 77.12 128 HIS A CA 1
ATOM 950 C C . HIS A 1 128 ? 3.303 7.919 -4.517 1.00 77.12 128 HIS A C 1
ATOM 952 O O . HIS A 1 128 ? 2.931 7.219 -3.572 1.00 77.12 128 HIS A O 1
ATOM 958 N N . PHE A 1 129 ? 3.704 9.182 -4.330 1.00 78.06 129 PHE A N 1
ATOM 959 C CA . PHE A 1 129 ? 3.830 9.786 -2.994 1.00 78.06 129 PHE A CA 1
ATOM 960 C C . PHE A 1 129 ? 2.484 10.111 -2.335 1.00 78.06 129 PHE A C 1
ATOM 962 O O . PHE A 1 129 ? 2.336 9.942 -1.123 1.00 78.06 129 PHE A O 1
ATOM 969 N N . GLY A 1 130 ? 1.489 10.551 -3.113 1.00 77.50 130 GLY A N 1
ATOM 970 C CA . GLY A 1 130 ? 0.172 10.945 -2.591 1.00 77.50 130 GLY A CA 1
ATOM 971 C C . GLY A 1 130 ? -0.516 9.838 -1.773 1.00 77.50 130 GLY A C 1
ATOM 972 O O . GLY A 1 130 ? -0.860 10.062 -0.609 1.00 77.50 130 GLY A O 1
ATOM 973 N N . PRO A 1 131 ? -0.656 8.620 -2.326 1.00 78.50 131 PRO A N 1
ATOM 974 C CA . PRO A 1 131 ? -1.178 7.460 -1.604 1.00 78.50 131 PRO A CA 1
ATOM 975 C C . PRO A 1 131 ? -0.412 7.114 -0.320 1.00 78.50 131 PRO A C 1
ATOM 977 O O . PRO A 1 131 ? -1.031 6.757 0.682 1.00 78.50 131 PRO A O 1
ATOM 980 N N . GLY A 1 132 ? 0.917 7.279 -0.313 1.00 78.38 132 GLY A N 1
ATOM 981 C CA . GLY A 1 132 ? 1.741 7.080 0.883 1.00 78.38 132 GLY A CA 1
ATOM 982 C C . GLY A 1 132 ? 1.378 8.042 2.019 1.00 78.38 132 GLY A C 1
ATOM 983 O O . GLY A 1 132 ? 1.253 7.624 3.170 1.00 78.38 132 GLY A O 1
ATOM 984 N N . GLY A 1 133 ? 1.114 9.313 1.701 1.00 82.31 133 GLY A N 1
ATOM 985 C CA . GLY A 1 133 ? 0.669 10.306 2.685 1.00 82.31 133 GLY A CA 1
ATOM 986 C C . GLY A 1 133 ? -0.677 9.959 3.337 1.00 82.31 133 GLY A C 1
ATOM 987 O O . GLY A 1 133 ? -0.828 10.077 4.554 1.00 82.31 133 GLY A O 1
ATOM 988 N N . LEU A 1 134 ? -1.646 9.472 2.552 1.00 83.38 134 LEU A N 1
ATOM 989 C CA . LEU A 1 134 ? -2.957 9.051 3.069 1.00 83.38 134 LEU A CA 1
ATOM 990 C C . LEU A 1 134 ? -2.862 7.815 3.974 1.00 83.38 134 LEU A C 1
ATOM 992 O O . LEU A 1 134 ? -3.574 7.726 4.983 1.00 83.38 134 LEU A O 1
ATOM 996 N N . LEU A 1 135 ? -1.969 6.881 3.642 1.00 84.56 135 LEU A N 1
ATOM 997 C CA . LEU A 1 135 ? -1.698 5.717 4.478 1.00 84.56 135 LEU A CA 1
ATOM 998 C C . LEU A 1 135 ? -1.092 6.131 5.828 1.00 84.56 135 LEU A C 1
ATOM 1000 O O . LEU A 1 135 ? -1.569 5.679 6.870 1.00 84.56 135 LEU A O 1
ATOM 1004 N N . LEU A 1 136 ? -0.106 7.036 5.828 1.00 86.31 136 LEU A N 1
ATOM 1005 C CA . LEU A 1 136 ? 0.499 7.564 7.059 1.00 86.31 136 LEU A CA 1
ATOM 1006 C C . LEU A 1 136 ? -0.537 8.249 7.957 1.00 86.31 136 LEU A C 1
ATOM 1008 O O . LEU A 1 136 ? -0.574 8.001 9.164 1.00 86.31 136 LEU A O 1
ATOM 1012 N N . LEU A 1 137 ? -1.419 9.061 7.369 1.00 88.25 137 LEU A N 1
ATOM 1013 C CA . LEU A 1 137 ? -2.503 9.701 8.110 1.00 88.25 137 LEU A CA 1
ATOM 1014 C C . LEU A 1 137 ? -3.448 8.662 8.731 1.00 88.25 137 LEU A C 1
ATOM 1016 O O . LEU A 1 137 ? -3.806 8.776 9.902 1.00 88.25 137 LEU A O 1
ATOM 1020 N N . SER A 1 138 ? -3.811 7.619 7.981 1.00 89.19 138 SER A N 1
ATOM 1021 C CA . SER A 1 138 ? -4.668 6.531 8.478 1.00 89.19 138 SER A CA 1
ATOM 1022 C C . SER A 1 138 ? -4.045 5.816 9.673 1.00 89.19 138 SER A C 1
ATOM 1024 O O . SER A 1 138 ? -4.718 5.570 10.676 1.00 89.19 138 SER A O 1
ATOM 1026 N N . TRP A 1 139 ? -2.743 5.551 9.610 1.00 91.62 139 TRP A N 1
ATOM 1027 C CA . TRP A 1 139 ? -1.998 4.952 10.711 1.00 91.62 139 TRP A CA 1
ATOM 1028 C C . TRP A 1 139 ? -1.933 5.845 11.947 1.00 91.62 139 TRP A C 1
ATOM 1030 O O . TRP A 1 139 ? -2.100 5.341 13.057 1.00 91.62 139 TRP A O 1
ATOM 1040 N N . ALA A 1 140 ? -1.788 7.161 11.783 1.00 89.94 140 ALA A N 1
ATOM 1041 C CA . ALA A 1 140 ? -1.863 8.092 12.907 1.00 89.94 140 ALA A CA 1
ATOM 1042 C C . ALA A 1 140 ? -3.217 7.991 13.638 1.00 89.94 140 ALA A C 1
ATOM 1044 O O . ALA A 1 140 ? -3.249 7.914 14.867 1.00 89.94 140 ALA A O 1
ATOM 1045 N N . PHE A 1 141 ? -4.332 7.905 12.899 1.00 88.44 141 PHE A N 1
ATOM 1046 C CA . PHE A 1 141 ? -5.663 7.707 13.488 1.00 88.44 141 PHE A CA 1
ATOM 1047 C C . PHE A 1 141 ? -5.819 6.348 14.179 1.00 88.44 141 PHE A C 1
ATOM 1049 O O . PHE A 1 141 ? -6.410 6.283 15.260 1.00 88.44 141 PHE A O 1
ATOM 1056 N N . LEU A 1 142 ? -5.294 5.273 13.584 1.00 89.56 142 LEU A N 1
ATOM 1057 C CA . LEU A 1 142 ? -5.354 3.935 14.174 1.00 89.56 142 LEU A CA 1
ATOM 1058 C C . LEU A 1 142 ? -4.558 3.864 1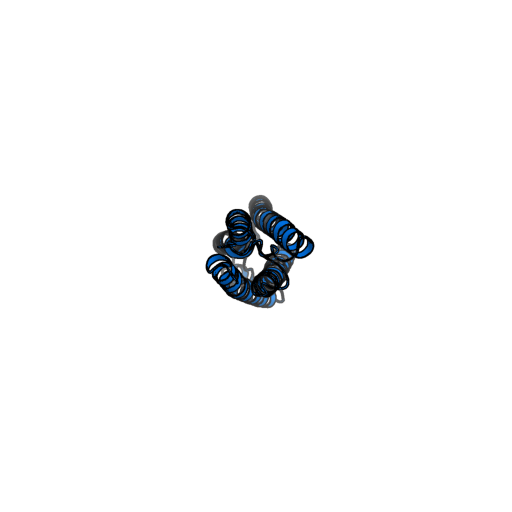5.484 1.00 89.56 142 LEU A C 1
ATOM 1060 O O . LEU A 1 142 ? -5.081 3.401 16.497 1.00 89.56 142 LEU A O 1
ATOM 1064 N N . LEU A 1 143 ? -3.318 4.359 15.487 1.00 91.88 143 LEU A N 1
ATOM 1065 C CA . LEU A 1 143 ? -2.460 4.381 16.675 1.00 91.88 143 LEU A CA 1
ATOM 1066 C C . LEU A 1 143 ? -3.068 5.241 17.783 1.00 91.88 143 LEU A C 1
ATOM 1068 O O . LEU A 1 143 ? -3.116 4.821 18.938 1.00 91.88 143 LEU A O 1
ATOM 1072 N N . TRP A 1 144 ? -3.612 6.406 17.429 1.00 89.06 144 TRP A N 1
ATOM 1073 C CA . TRP A 1 144 ? -4.347 7.251 18.365 1.00 89.06 144 TRP A CA 1
ATOM 1074 C C . TRP A 1 144 ? -5.534 6.523 19.008 1.00 89.06 144 TRP A C 1
ATOM 1076 O O . TRP A 1 144 ? -5.744 6.622 20.219 1.00 89.06 144 TRP A O 1
ATOM 1086 N N . ALA A 1 145 ? -6.297 5.761 18.218 1.00 86.25 145 ALA A N 1
ATOM 1087 C CA . ALA A 1 145 ? -7.409 4.961 18.723 1.00 86.25 145 ALA A CA 1
ATOM 1088 C C . ALA A 1 145 ? -6.945 3.822 19.645 1.00 86.25 145 ALA A C 1
ATOM 1090 O O . ALA A 1 145 ? -7.616 3.540 20.634 1.00 86.25 145 ALA A O 1
ATOM 1091 N N . CYS A 1 146 ? -5.795 3.204 19.362 1.00 88.38 146 CYS A N 1
ATOM 1092 C CA . CYS A 1 146 ? -5.201 2.187 20.235 1.00 88.38 146 CYS A CA 1
ATOM 1093 C C . CYS A 1 146 ? -4.751 2.784 21.578 1.00 88.38 146 CYS A C 1
ATOM 1095 O O . CYS A 1 146 ? -5.028 2.211 22.626 1.00 88.38 146 CYS A O 1
ATOM 1097 N N . ILE A 1 147 ? -4.117 3.965 21.567 1.00 89.75 147 ILE A N 1
ATOM 1098 C CA . ILE A 1 147 ? -3.654 4.653 22.789 1.00 89.75 147 ILE A CA 1
ATOM 1099 C C . ILE A 1 147 ? -4.829 5.034 23.693 1.00 89.75 147 ILE A C 1
ATOM 1101 O O . ILE A 1 147 ? -4.745 4.909 24.914 1.00 89.75 147 ILE A O 1
ATOM 1105 N N . ARG A 1 148 ? -5.939 5.496 23.109 1.00 86.12 148 ARG A N 1
ATOM 1106 C CA . ARG A 1 148 ? -7.149 5.821 23.878 1.00 86.12 148 ARG A CA 1
ATOM 1107 C C . ARG A 1 148 ? -7.861 4.586 24.432 1.00 86.12 148 ARG A C 1
ATOM 1109 O O . ARG A 1 148 ? -8.663 4.728 25.355 1.00 86.12 148 ARG A O 1
ATOM 1116 N N . GLY A 1 149 ? -7.553 3.406 23.899 1.00 75.69 149 GLY A N 1
ATOM 1117 C CA . GLY A 1 149 ? -8.214 2.158 24.235 1.00 75.69 149 GLY A CA 1
ATOM 1118 C C . GLY A 1 149 ? -9.686 2.134 23.807 1.00 75.69 149 GLY A C 1
ATOM 1119 O O . GLY A 1 149 ? -10.197 3.077 23.192 1.00 75.69 149 GLY A O 1
ATOM 1120 N N . PRO A 1 150 ? -10.399 1.040 24.113 1.00 75.44 150 PRO A N 1
ATOM 1121 C CA . PRO A 1 150 ? -11.811 0.945 23.806 1.00 75.44 150 PRO A CA 1
ATOM 1122 C C . PRO A 1 150 ? -12.621 1.983 24.581 1.00 75.44 150 PRO A C 1
ATOM 1124 O O . PRO A 1 150 ? -12.364 2.248 25.759 1.00 75.44 150 PRO A O 1
ATOM 1127 N N . ALA A 1 151 ? -13.641 2.549 23.933 1.00 66.06 151 ALA A N 1
ATOM 1128 C CA . ALA A 1 151 ? -14.572 3.445 24.606 1.00 66.06 151 ALA A CA 1
ATOM 1129 C C . ALA A 1 151 ? -15.190 2.708 25.805 1.00 66.06 151 ALA A C 1
ATOM 1131 O O . ALA A 1 151 ? -15.878 1.698 25.634 1.00 66.06 151 ALA A O 1
ATOM 1132 N N . ARG A 1 152 ? -14.927 3.190 27.030 1.00 54.84 152 ARG A N 1
ATOM 1133 C CA . ARG A 1 152 ? -15.565 2.645 28.233 1.00 54.84 152 ARG A CA 1
ATOM 1134 C C . ARG A 1 152 ? -17.071 2.794 28.059 1.00 54.84 152 ARG A C 1
ATOM 1136 O O . ARG A 1 152 ? -17.565 3.908 27.927 1.00 54.84 152 ARG A O 1
ATOM 1143 N N . SER A 1 153 ? -17.776 1.666 28.044 1.00 46.94 153 SER A N 1
ATOM 1144 C CA . SER A 1 153 ? -19.235 1.606 28.022 1.00 46.94 153 SER A CA 1
ATOM 1145 C C . SER A 1 153 ? -19.801 2.436 29.173 1.00 46.94 153 SER A C 1
ATOM 1147 O O . SER A 1 153 ? -19.835 1.992 30.319 1.00 46.94 153 SER A O 1
ATOM 1149 N N . THR A 1 154 ? -20.250 3.651 28.884 1.00 47.47 154 THR A N 1
ATOM 1150 C CA . THR A 1 154 ? -21.080 4.448 29.783 1.00 47.47 154 THR A CA 1
ATOM 1151 C C . THR A 1 154 ? -22.529 3.988 29.639 1.00 47.47 154 THR A C 1
ATOM 1153 O O . THR A 1 154 ? -23.346 4.622 28.983 1.00 47.47 154 THR A O 1
ATOM 1156 N N . SER A 1 155 ? -22.850 2.834 30.219 1.00 42.44 155 SER A N 1
ATOM 1157 C CA . SER A 1 155 ? -24.216 2.310 30.339 1.00 42.44 155 SER A CA 1
ATOM 1158 C C . SER A 1 155 ? -24.184 1.168 31.365 1.00 42.44 155 SER A C 1
ATOM 1160 O O . SER A 1 155 ? -23.370 0.265 31.206 1.00 42.44 155 SER A O 1
ATOM 1162 N N . ALA A 1 156 ? -24.935 1.153 32.468 1.00 44.22 156 ALA A N 1
ATOM 1163 C CA . ALA A 1 156 ? -26.180 1.845 32.779 1.00 44.22 156 ALA A CA 1
ATOM 1164 C C . ALA A 1 156 ? -26.187 2.348 34.236 1.00 44.22 156 ALA A C 1
ATOM 1166 O O . ALA A 1 156 ? -25.822 1.612 35.152 1.00 44.22 156 ALA A O 1
ATOM 1167 N N . LYS A 1 157 ? -26.665 3.579 34.476 1.00 51.56 157 LYS A N 1
ATOM 1168 C CA . LYS A 1 157 ? -27.224 3.904 35.796 1.00 51.56 157 LYS A CA 1
ATOM 1169 C C . LYS A 1 157 ? -28.464 3.019 35.970 1.00 51.56 157 LYS A C 1
ATOM 1171 O O . LYS A 1 157 ? -29.328 3.070 35.089 1.00 51.56 157 LYS A O 1
ATOM 1176 N N . PRO A 1 158 ? -28.581 2.227 37.047 1.00 51.09 158 PRO A N 1
ATOM 1177 C CA . PRO A 1 158 ? -29.830 1.545 37.335 1.00 51.09 158 PRO A CA 1
ATOM 1178 C C . PRO A 1 158 ? -30.915 2.613 37.487 1.00 51.09 158 PRO A C 1
ATOM 1180 O O . PRO A 1 158 ? -30.749 3.577 38.236 1.00 51.09 158 PRO A O 1
ATOM 1183 N N . LYS A 1 159 ? -32.012 2.470 36.738 1.00 53.44 159 LYS A N 1
ATOM 1184 C CA . LYS A 1 159 ? -33.250 3.165 37.079 1.00 53.44 159 LYS A CA 1
ATOM 1185 C C . LYS A 1 159 ? -33.696 2.580 38.417 1.00 53.44 159 LYS A C 1
ATOM 1187 O O . LYS A 1 159 ? -34.198 1.464 38.449 1.00 53.44 159 LYS A O 1
ATOM 1192 N N . SER A 1 160 ? -33.437 3.298 39.505 1.00 56.75 160 SER A N 1
ATOM 1193 C CA . SER A 1 160 ? -34.090 3.056 40.787 1.00 56.75 160 SER A CA 1
ATOM 1194 C C . SER A 1 160 ? -35.569 3.394 40.611 1.00 56.75 160 SER A C 1
ATOM 1196 O O . SER A 1 160 ? -35.915 4.570 40.476 1.00 56.75 160 SER A O 1
ATOM 1198 N N . GLY A 1 161 ? -36.395 2.359 40.516 1.00 57.34 161 GLY A N 1
ATOM 1199 C CA . GLY A 1 161 ? -37.840 2.410 40.699 1.00 57.34 161 GLY A CA 1
ATOM 1200 C C . GLY A 1 161 ? -38.184 1.571 41.911 1.00 57.34 161 GLY A C 1
ATOM 1201 O O . GLY A 1 161 ? -37.542 0.505 42.050 1.00 57.34 161 GLY A O 1
#

Secondary structure (DSSP, 8-state):
---HHHHHHHHHHHHHHHHHHHHHHHHHHHHTT--STTHHHHHHHHHHHHHHHHHHHHHHHHHH-TTT----HHHHHHHIIIIIITHHHHHHHHHHHHHTTSS-HHHHHHHTPPPPPHHHHHHHHHHHHHHHHHHHHHHHHHHHHHHH-SPP---------

Mean predicted aligned error: 7.95 Å

Radius of gyration: 20.12 Å; Cα contacts (8 Å, |Δi|>4): 204; chains: 1; bounding box: 58×25×68 Å

Sequence (161 aa):
MASELQLEVARQSVISGTAAVVAGMVYGTQISDTGFGESYLMVAAHVQFMVNGILQILGGLILSQHQLCTMGSTALRIFQAGNVWAPVPVLGVEAWGAKVGVSWPRLIKQAGLPAPDPKLYTFYSILHFGPGGLLLLSWAFLLWACIRGPARSTSAKPKSG

Foldseek 3Di:
DADPLLLVLLVLLLVQLVVLLVVLVVLVVQLVPDPDPLSVVSVVSSCLSNVLSVLSNVLSVQSNDLQQFDDDPVLSVLLSCLRRVLCVLVVVLQVVCLVQLNHRVVSSVVVVHDDHDVVNNVVSVVSSVVSVVSNVVNVVSSVVRRVVGHDPPPDDDPPPD

Solvent-accessible surface area (backbone atoms only — not comparable to full-atom values): 8514 Å² total; per-residue (Å²): 130,78,53,71,66,48,47,50,46,13,52,46,10,33,56,44,8,50,52,29,32,52,51,11,52,58,46,52,73,44,62,86,78,56,99,51,95,63,52,63,62,53,53,47,50,19,49,47,27,34,52,53,7,52,50,13,28,50,51,10,57,49,47,60,34,51,84,49,21,48,71,56,73,69,57,46,52,49,29,34,49,15,46,40,47,25,57,56,61,44,53,51,51,48,60,50,26,41,76,68,33,68,29,62,60,57,56,25,62,74,67,67,52,67,85,53,54,70,65,60,51,52,54,55,52,54,62,55,49,57,35,53,54,38,30,54,52,20,48,53,56,51,52,52,26,39,75,69,30,40,76,76,77,90,72,77,83,79,82,86,124

pLDDT: mean 79.76, std 12.9, range [42.44, 95.81]